Protein AF-A0A5J9VD59-F1 (afdb_monomer_lite)

Organism: NCBI:txid38414

Sequence (115 aa):
MMAGKMRAAALCCLLIVLLSGQQQEATALFDFCKCYRDCYSDCREQQHHPRWLCQLRCLDDCSTTASASAGDCHGICRPLSFCGTAANGAADVDACMEDCTNNLGAYAPTTANLN

Radius of gyration: 20.01 Å; chains: 1; bounding box: 65×25×49 Å

pLDDT: mean 75.92, std 15.26, range [32.91, 93.69]

Structure (mmCIF, N/CA/C/O backbone):
data_AF-A0A5J9VD59-F1
#
_entry.id   AF-A0A5J9VD59-F1
#
loop_
_atom_site.group_PDB
_atom_site.id
_atom_site.type_symbol
_atom_site.label_atom_id
_atom_site.label_alt_id
_atom_site.label_comp_id
_atom_site.label_asym_id
_atom_site.label_entity_id
_atom_site.label_seq_id
_atom_site.pdbx_PDB_ins_code
_atom_site.Cartn_x
_atom_site.Cartn_y
_atom_site.Cartn_z
_atom_site.occupancy
_atom_site.B_iso_or_equiv
_atom_site.auth_seq_id
_atom_site.auth_comp_id
_atom_site.auth_asym_id
_atom_site.auth_atom_id
_atom_site.pdbx_PDB_model_num
ATOM 1 N N . MET A 1 1 ? -40.505 -6.245 37.074 1.00 47.56 1 MET A N 1
ATOM 2 C CA . MET A 1 1 ? -39.958 -5.151 36.228 1.00 47.56 1 MET A CA 1
ATOM 3 C C . MET A 1 1 ? -38.417 -5.058 36.238 1.00 47.56 1 MET A C 1
ATOM 5 O O . MET A 1 1 ? -37.880 -4.030 35.843 1.00 47.56 1 MET A O 1
ATOM 9 N N . MET A 1 2 ? -37.677 -6.103 36.648 1.00 44.16 2 MET A N 1
ATOM 10 C CA . MET A 1 2 ? -36.199 -6.061 36.715 1.00 44.16 2 MET A CA 1
ATOM 11 C C . MET A 1 2 ? -35.518 -6.691 35.485 1.00 44.16 2 MET A C 1
ATOM 13 O O . MET A 1 2 ? -34.481 -6.204 35.046 1.00 44.16 2 MET A O 1
ATOM 17 N N . ALA A 1 3 ? -36.150 -7.692 34.858 1.00 49.41 3 ALA A N 1
ATOM 18 C CA . ALA A 1 3 ? -35.612 -8.382 33.680 1.00 49.41 3 ALA A CA 1
ATOM 19 C C . ALA A 1 3 ? -35.436 -7.467 32.449 1.00 49.41 3 ALA A C 1
ATOM 21 O O . ALA A 1 3 ? -34.455 -7.597 31.724 1.00 49.41 3 ALA A O 1
ATOM 22 N N . GLY A 1 4 ? -36.343 -6.505 32.231 1.00 49.75 4 GLY A N 1
ATOM 23 C CA . GLY A 1 4 ? -36.234 -5.541 31.124 1.00 49.75 4 GLY A CA 1
ATOM 24 C C . GLY A 1 4 ? -35.079 -4.546 31.291 1.00 49.75 4 GLY A C 1
ATOM 25 O O . GLY A 1 4 ? -34.449 -4.170 30.309 1.00 49.75 4 GLY A O 1
ATOM 26 N N . LYS A 1 5 ? -34.747 -4.180 32.539 1.00 52.69 5 LYS A N 1
ATOM 27 C CA . LYS A 1 5 ? -33.649 -3.251 32.853 1.00 52.69 5 LYS A CA 1
ATOM 28 C C . LYS A 1 5 ? -32.276 -3.925 32.736 1.00 52.69 5 LYS A C 1
ATOM 30 O O . LYS A 1 5 ? -31.353 -3.322 32.204 1.00 52.69 5 LYS A O 1
ATOM 35 N N . MET A 1 6 ? -32.165 -5.192 33.152 1.00 57.62 6 MET A N 1
ATOM 36 C CA . MET A 1 6 ? -30.939 -5.988 32.970 1.00 57.62 6 MET A CA 1
ATOM 37 C C . MET A 1 6 ? -30.659 -6.303 31.496 1.00 57.62 6 MET A C 1
ATOM 39 O O . MET A 1 6 ? -29.512 -6.238 31.068 1.00 57.62 6 MET A O 1
ATOM 43 N N . ARG A 1 7 ? -31.698 -6.595 30.699 1.00 62.53 7 ARG A N 1
ATOM 44 C CA . ARG A 1 7 ? -31.549 -6.835 29.254 1.00 62.53 7 ARG A CA 1
ATOM 45 C C . ARG A 1 7 ? -31.102 -5.584 28.499 1.00 62.53 7 ARG A C 1
ATOM 47 O O . ARG A 1 7 ? -30.222 -5.682 27.653 1.00 62.53 7 ARG A O 1
ATOM 54 N N . ALA A 1 8 ? -31.660 -4.421 28.836 1.00 72.50 8 ALA A N 1
ATOM 55 C CA . ALA A 1 8 ? -31.233 -3.150 28.256 1.00 72.50 8 ALA A CA 1
ATOM 56 C C . ALA A 1 8 ? -29.769 -2.824 28.603 1.00 72.50 8 ALA A C 1
ATOM 58 O O . ALA A 1 8 ? -29.004 -2.456 27.719 1.00 72.50 8 ALA A O 1
ATOM 59 N N . ALA A 1 9 ? -29.356 -3.032 29.859 1.00 76.12 9 ALA A N 1
ATOM 60 C CA . ALA A 1 9 ? -27.971 -2.815 30.278 1.00 76.12 9 ALA A CA 1
ATOM 61 C C . ALA A 1 9 ? -26.983 -3.750 29.554 1.00 76.12 9 ALA A C 1
ATOM 63 O O . ALA A 1 9 ? -25.958 -3.288 29.062 1.00 76.12 9 ALA A O 1
ATOM 64 N N . ALA A 1 10 ? -27.314 -5.039 29.419 1.00 81.69 10 ALA A N 1
ATOM 65 C CA . ALA A 1 10 ? -26.477 -6.004 28.703 1.00 81.69 10 ALA A CA 1
ATOM 66 C C . ALA A 1 10 ? -26.321 -5.660 27.209 1.00 81.69 10 ALA A C 1
ATOM 68 O O . ALA A 1 10 ? -25.221 -5.752 26.667 1.00 81.69 10 ALA A O 1
ATOM 69 N N . LEU A 1 11 ? -27.401 -5.213 26.557 1.00 82.38 11 LEU A N 1
ATOM 70 C CA . LEU A 1 11 ? -27.362 -4.750 25.167 1.00 82.38 11 LEU A CA 1
ATOM 71 C C . LEU A 1 11 ? -26.500 -3.491 25.011 1.00 82.38 11 LEU A C 1
ATOM 73 O O . LEU A 1 11 ? -25.681 -3.429 24.099 1.00 82.38 11 LEU A O 1
ATOM 77 N N . CYS A 1 12 ? -26.623 -2.520 25.920 1.00 83.62 12 CYS A N 1
ATOM 78 C CA . CYS A 1 12 ? -25.777 -1.326 25.908 1.00 83.62 12 CYS A CA 1
ATOM 79 C C . CYS A 1 12 ? -24.290 -1.666 26.079 1.00 83.62 12 CYS A C 1
ATOM 81 O O . CYS A 1 12 ? -23.460 -1.121 25.358 1.00 83.62 12 CYS A O 1
ATOM 83 N N . CYS A 1 13 ? -23.937 -2.585 26.981 1.00 82.25 13 CYS A N 1
ATOM 84 C CA . CYS A 1 13 ? -22.547 -3.008 27.164 1.00 82.25 13 CYS A CA 1
ATOM 85 C C . CYS A 1 13 ? -21.978 -3.700 25.915 1.00 82.25 13 CYS A C 1
ATOM 87 O O . CYS A 1 13 ? -20.856 -3.395 25.520 1.00 82.25 13 CYS A O 1
ATOM 89 N N . LEU A 1 14 ? -22.749 -4.578 25.264 1.00 80.62 14 LEU A N 1
ATOM 90 C CA . LEU A 1 14 ? -22.332 -5.220 24.010 1.00 80.62 14 LEU A CA 1
ATOM 91 C C . LEU A 1 14 ? -22.120 -4.199 22.886 1.00 80.62 14 LEU A C 1
ATOM 93 O O . LEU A 1 14 ? -21.133 -4.291 22.161 1.00 80.62 14 LEU A O 1
ATOM 97 N N . LEU A 1 15 ? -23.005 -3.205 22.768 1.00 80.62 15 LEU A N 1
ATOM 98 C CA . LEU A 1 15 ? -22.854 -2.124 21.793 1.00 80.62 15 LEU A CA 1
ATOM 99 C C . LEU A 1 15 ? -21.585 -1.307 22.045 1.00 80.62 15 LEU A C 1
ATOM 101 O O . LEU A 1 15 ? -20.862 -1.024 21.099 1.00 80.62 15 LEU A O 1
ATOM 105 N N . ILE A 1 16 ? -21.281 -0.974 23.302 1.00 80.25 16 ILE A N 1
ATOM 106 C CA . ILE A 1 16 ? -20.057 -0.238 23.650 1.00 80.25 16 ILE A CA 1
ATOM 107 C C . ILE A 1 16 ? -18.817 -1.048 23.265 1.00 80.25 16 ILE A C 1
ATOM 109 O O . ILE A 1 16 ? -17.943 -0.508 22.602 1.00 80.25 16 ILE A O 1
ATOM 113 N N . VAL A 1 17 ? -18.761 -2.342 23.599 1.00 76.56 17 VAL A N 1
ATOM 114 C CA . VAL A 1 17 ? -17.621 -3.209 23.239 1.00 76.56 17 VAL A CA 1
ATOM 115 C C . VAL A 1 17 ? -17.448 -3.309 21.719 1.00 76.56 17 VAL A C 1
ATOM 117 O O . VAL A 1 17 ? -16.327 -3.200 21.224 1.00 76.56 17 VAL A O 1
ATOM 120 N N . LEU A 1 18 ? -18.545 -3.455 20.969 1.00 75.50 18 LEU A N 1
ATOM 121 C CA . LEU A 1 18 ? -18.516 -3.478 19.502 1.00 75.50 18 LEU A CA 1
ATOM 122 C C . LEU A 1 18 ? -18.039 -2.143 18.914 1.00 75.50 18 LEU A C 1
ATOM 124 O O . LEU A 1 18 ? -17.236 -2.140 17.983 1.00 75.50 18 LEU A O 1
ATOM 128 N N . LEU A 1 19 ? -18.503 -1.013 19.458 1.00 73.12 19 LEU A N 1
ATOM 129 C CA . LEU A 1 19 ? -18.062 0.314 19.025 1.00 73.12 19 LEU A CA 1
ATOM 130 C C . LEU A 1 19 ? -16.582 0.548 19.347 1.00 73.12 19 LEU A C 1
ATOM 132 O O . LEU A 1 19 ? -15.861 1.062 18.498 1.00 73.12 19 LEU A O 1
ATOM 136 N N . SER A 1 20 ? -16.118 0.159 20.537 1.00 70.25 20 SER A N 1
ATOM 137 C CA . SER A 1 20 ? -14.714 0.293 20.937 1.00 70.25 20 SER A CA 1
ATOM 138 C C . SER A 1 20 ? -13.788 -0.514 20.029 1.00 70.25 20 SER A C 1
ATOM 140 O O . SER A 1 20 ? -12.795 0.031 19.552 1.00 70.25 20 SER A O 1
ATOM 142 N N . GLY A 1 21 ? -14.149 -1.764 19.717 1.00 69.25 21 GLY A N 1
ATOM 143 C CA . GLY A 1 21 ? -13.384 -2.597 18.788 1.00 69.25 21 GLY A CA 1
ATOM 144 C C . GLY A 1 21 ? -13.293 -1.974 17.394 1.00 69.25 21 GLY A C 1
ATOM 145 O O . GLY A 1 21 ? -12.199 -1.816 16.862 1.00 69.25 21 GLY A O 1
ATOM 146 N N . GLN A 1 22 ? -14.417 -1.511 16.835 1.00 67.62 22 GLN A N 1
ATOM 147 C CA . GLN A 1 22 ? -14.408 -0.864 15.517 1.00 67.62 22 GLN A CA 1
ATOM 148 C C . GLN A 1 22 ? -13.591 0.433 15.479 1.00 67.62 22 GLN A C 1
ATOM 150 O O . GLN A 1 22 ? -12.950 0.723 14.471 1.00 67.62 22 GLN A O 1
ATOM 155 N N . GLN A 1 23 ? -13.578 1.213 16.563 1.00 67.38 23 GLN A N 1
ATOM 156 C CA . GLN A 1 23 ? -12.772 2.434 16.623 1.00 67.38 23 GLN A CA 1
ATOM 157 C C . GLN A 1 23 ? -11.268 2.151 16.669 1.00 67.38 23 GLN A C 1
ATOM 159 O O . GLN A 1 23 ? -10.497 2.880 16.041 1.00 67.38 23 GLN A O 1
ATOM 164 N N . GLN A 1 24 ? -10.841 1.096 17.365 1.00 71.12 24 GLN A N 1
ATOM 165 C CA . GLN A 1 24 ? -9.431 0.700 17.410 1.00 71.12 24 GLN A CA 1
ATOM 166 C C . GLN A 1 24 ? -8.947 0.207 16.041 1.00 71.12 24 GLN A C 1
ATOM 168 O O . GLN A 1 24 ? -7.894 0.638 15.575 1.00 71.12 24 GLN A O 1
ATOM 173 N N . GLU A 1 25 ? -9.753 -0.613 15.365 1.00 73.38 25 GLU A N 1
ATOM 174 C CA . GLU A 1 25 ? -9.460 -1.130 14.021 1.00 73.38 25 GLU A CA 1
ATOM 175 C C . GLU A 1 25 ? -9.363 0.009 12.993 1.00 73.38 25 GLU A C 1
ATOM 177 O O . GLU A 1 25 ? -8.418 0.076 12.206 1.00 73.38 25 GLU A O 1
ATOM 182 N N . ALA A 1 26 ? -10.307 0.956 13.036 1.00 75.75 26 ALA A N 1
ATOM 183 C CA . ALA A 1 26 ? -10.316 2.114 12.145 1.00 75.75 26 ALA A CA 1
ATOM 184 C C . ALA A 1 26 ? -9.112 3.042 12.370 1.00 75.75 26 ALA A C 1
ATOM 186 O O . ALA A 1 26 ? -8.564 3.578 11.408 1.00 75.75 26 ALA A O 1
ATOM 187 N N . THR A 1 27 ? -8.685 3.213 13.624 1.00 82.38 27 THR A N 1
ATOM 188 C CA . THR A 1 27 ? -7.512 4.034 13.965 1.00 82.38 27 THR A CA 1
ATOM 189 C C . THR A 1 27 ? -6.229 3.384 13.451 1.00 82.38 27 THR A C 1
ATOM 191 O O . THR A 1 27 ? -5.453 4.034 12.755 1.00 82.38 27 THR A O 1
ATOM 194 N N . ALA A 1 28 ? -6.046 2.082 13.692 1.00 81.31 28 ALA A N 1
ATOM 195 C CA . ALA A 1 28 ? -4.885 1.347 13.192 1.00 81.31 28 ALA A CA 1
ATOM 196 C C . ALA A 1 28 ? -4.807 1.365 11.655 1.00 81.31 28 ALA A C 1
ATOM 198 O O . ALA A 1 28 ? -3.732 1.553 11.086 1.00 81.31 28 ALA A O 1
ATOM 199 N N . LEU A 1 29 ? -5.950 1.224 10.975 1.00 84.38 29 LEU A N 1
ATOM 200 C CA . LEU A 1 29 ? -6.022 1.310 9.518 1.00 84.38 29 LEU A CA 1
ATOM 201 C C . LEU A 1 29 ? -5.662 2.709 9.004 1.00 84.38 29 LEU A C 1
ATOM 203 O O . LEU A 1 29 ? -4.956 2.838 8.004 1.00 84.38 29 LEU A O 1
ATOM 207 N N . PHE A 1 30 ? -6.149 3.754 9.676 1.00 87.69 30 PHE A N 1
ATOM 208 C CA . PHE A 1 30 ? -5.845 5.137 9.326 1.00 87.69 30 PHE A CA 1
ATOM 209 C C . PHE A 1 30 ? -4.345 5.429 9.439 1.00 87.69 30 PHE A C 1
ATOM 211 O O . PHE A 1 30 ? -3.756 5.946 8.487 1.00 87.69 30 PHE A O 1
ATOM 218 N N . ASP A 1 31 ? -3.722 5.053 10.558 1.00 89.31 31 ASP A N 1
ATOM 219 C CA . ASP A 1 31 ? -2.290 5.259 10.793 1.00 89.31 31 ASP A CA 1
ATOM 220 C C . ASP A 1 31 ? -1.439 4.478 9.786 1.00 89.31 31 ASP A C 1
ATOM 222 O O . ASP A 1 31 ? -0.521 5.041 9.179 1.00 89.31 31 ASP A O 1
ATOM 226 N N . PHE A 1 32 ? -1.803 3.218 9.524 1.00 89.75 32 PHE A N 1
ATOM 227 C CA . PHE A 1 32 ? -1.175 2.417 8.476 1.00 89.75 32 PHE A CA 1
ATOM 228 C C . PHE A 1 32 ? -1.269 3.111 7.114 1.00 89.75 32 PHE A C 1
ATOM 230 O O . PHE A 1 32 ? -0.262 3.272 6.431 1.00 89.75 32 PHE A O 1
ATOM 237 N N . CYS A 1 33 ? -2.458 3.567 6.711 1.00 91.50 33 CYS A N 1
ATOM 238 C CA . CYS A 1 33 ? -2.639 4.181 5.400 1.00 91.50 33 CYS A CA 1
ATOM 239 C C . CYS A 1 33 ? -1.941 5.523 5.245 1.00 91.50 33 CYS A C 1
ATOM 241 O O . CYS A 1 33 ? -1.508 5.856 4.139 1.00 91.50 33 CYS A O 1
ATOM 243 N N . LYS A 1 34 ? -1.824 6.287 6.332 1.00 92.50 34 LYS A N 1
ATOM 244 C CA . LYS A 1 34 ? -1.022 7.505 6.359 1.00 92.50 34 LYS A CA 1
ATOM 245 C C . LYS A 1 34 ? 0.448 7.169 6.089 1.00 92.50 34 LYS A C 1
ATOM 247 O O . LYS A 1 34 ? 1.002 7.688 5.127 1.00 92.50 34 LYS A O 1
ATOM 252 N N . CYS A 1 35 ? 1.031 6.246 6.858 1.00 93.56 35 CYS A N 1
ATOM 253 C CA . CYS A 1 35 ? 2.414 5.801 6.656 1.00 93.56 35 CYS A CA 1
ATOM 254 C C . CYS A 1 35 ? 2.635 5.248 5.242 1.00 93.56 35 CYS A C 1
ATOM 256 O O . CYS A 1 35 ? 3.556 5.662 4.540 1.00 93.56 35 CYS A O 1
ATOM 258 N N . TYR A 1 36 ? 1.750 4.351 4.800 1.00 92.31 36 TYR A N 1
ATOM 259 C CA . TYR A 1 36 ? 1.878 3.663 3.522 1.00 92.31 36 TYR A CA 1
ATOM 260 C C . TYR A 1 36 ? 1.879 4.643 2.348 1.00 92.31 36 TYR A C 1
ATOM 262 O O . TYR A 1 36 ? 2.667 4.499 1.419 1.00 92.31 36 TYR A O 1
ATOM 270 N N . ARG A 1 37 ? 1.009 5.657 2.382 1.00 92.31 37 ARG A N 1
ATOM 271 C CA . ARG A 1 37 ? 0.928 6.674 1.329 1.00 92.31 37 ARG A CA 1
ATOM 272 C C . ARG A 1 37 ? 2.190 7.520 1.252 1.00 92.31 37 ARG A C 1
ATOM 274 O O . ARG A 1 37 ? 2.699 7.718 0.150 1.00 92.31 37 ARG A O 1
ATOM 281 N N . ASP A 1 38 ? 2.678 7.976 2.401 1.00 93.44 38 ASP A N 1
ATOM 282 C CA . ASP A 1 38 ? 3.881 8.801 2.485 1.00 93.44 38 ASP A CA 1
ATOM 283 C C . ASP A 1 38 ? 5.106 8.004 1.994 1.00 93.44 38 ASP A C 1
ATOM 285 O O . ASP A 1 38 ? 5.844 8.475 1.128 1.00 93.44 38 ASP A O 1
ATOM 289 N N . CYS A 1 39 ? 5.256 6.749 2.436 1.00 93.69 39 CYS A N 1
ATOM 290 C CA . CYS A 1 39 ? 6.308 5.850 1.956 1.00 93.69 39 CYS A CA 1
ATOM 291 C C . CYS A 1 39 ? 6.192 5.555 0.452 1.00 93.69 39 CYS A C 1
ATOM 293 O O . CYS A 1 39 ? 7.187 5.588 -0.273 1.00 93.69 39 CYS A O 1
ATOM 295 N N . TYR A 1 40 ? 4.984 5.264 -0.044 1.00 91.19 40 TYR A N 1
ATOM 296 C CA . TYR A 1 40 ? 4.782 4.879 -1.441 1.00 91.19 40 TYR A CA 1
ATOM 297 C C . TYR A 1 40 ? 5.080 6.032 -2.404 1.00 91.19 40 TYR A C 1
ATOM 299 O O . TYR A 1 40 ? 5.715 5.806 -3.435 1.00 91.19 40 TYR A O 1
ATOM 307 N N . SER A 1 41 ? 4.655 7.256 -2.066 1.00 91.25 41 SER A N 1
ATOM 308 C CA . SER A 1 41 ? 5.001 8.465 -2.826 1.00 91.25 41 SER A CA 1
ATOM 309 C C . SER A 1 41 ? 6.515 8.671 -2.845 1.00 91.25 41 SER A C 1
ATOM 311 O O . SER A 1 41 ? 7.090 8.768 -3.926 1.00 91.25 41 SER A O 1
ATOM 313 N N . ASP A 1 42 ? 7.187 8.602 -1.692 1.00 93.12 42 ASP A N 1
ATOM 314 C CA . ASP A 1 42 ? 8.645 8.736 -1.617 1.00 93.12 42 ASP A CA 1
ATOM 315 C C . ASP A 1 42 ? 9.380 7.689 -2.473 1.00 93.12 42 ASP A C 1
ATOM 317 O O . ASP A 1 42 ? 10.229 8.013 -3.307 1.00 93.12 42 ASP A O 1
ATOM 321 N N . CYS A 1 43 ? 8.993 6.422 -2.343 1.00 92.56 43 CYS A N 1
ATOM 322 C CA . CYS A 1 43 ? 9.617 5.325 -3.069 1.00 92.56 43 CYS A CA 1
ATOM 323 C C . CYS A 1 43 ? 9.409 5.419 -4.594 1.00 92.56 43 CYS A C 1
ATOM 325 O O . CYS A 1 43 ? 10.337 5.176 -5.372 1.00 92.56 43 CYS A O 1
ATOM 327 N N . ARG A 1 44 ? 8.201 5.782 -5.044 1.00 88.25 44 ARG A N 1
ATOM 328 C CA . ARG A 1 44 ? 7.873 5.874 -6.476 1.00 88.25 44 ARG A CA 1
ATOM 329 C C . ARG A 1 44 ? 8.427 7.131 -7.123 1.00 88.25 44 ARG A C 1
ATOM 331 O O . ARG A 1 44 ? 8.899 7.061 -8.254 1.00 88.25 44 ARG A O 1
ATOM 338 N N . GLU A 1 45 ? 8.311 8.262 -6.443 1.00 87.50 45 GLU A N 1
ATOM 339 C CA . GLU A 1 45 ? 8.519 9.583 -7.036 1.00 87.50 45 GLU A CA 1
ATOM 340 C C . GLU A 1 45 ? 9.916 10.122 -6.737 1.00 87.50 45 GLU A C 1
ATOM 342 O O . GLU A 1 45 ? 10.543 10.695 -7.625 1.00 87.50 45 GLU A O 1
ATOM 347 N N . GLN A 1 46 ? 10.445 9.901 -5.530 1.00 85.69 46 GLN A N 1
ATOM 348 C CA . GLN A 1 46 ? 11.794 10.356 -5.181 1.00 85.69 46 GLN A CA 1
ATOM 349 C C . GLN A 1 46 ? 12.841 9.302 -5.549 1.00 85.69 46 GLN A C 1
ATOM 351 O O . GLN A 1 46 ? 13.825 9.606 -6.227 1.00 85.69 46 GLN A O 1
ATOM 356 N N . GLN A 1 47 ? 12.609 8.041 -5.178 1.00 85.88 47 GLN A N 1
ATOM 357 C CA . GLN A 1 47 ? 13.586 6.960 -5.377 1.00 85.88 47 GLN A CA 1
ATOM 358 C C . GLN A 1 47 ? 13.471 6.261 -6.746 1.00 85.88 47 GLN A C 1
ATOM 360 O O . GLN A 1 47 ? 14.347 5.474 -7.103 1.00 85.88 47 GLN A O 1
ATOM 365 N N . HIS A 1 48 ? 12.431 6.563 -7.537 1.00 87.50 48 HIS A N 1
ATOM 366 C CA . HIS A 1 48 ? 12.192 6.000 -8.877 1.00 87.50 48 HIS A CA 1
ATOM 367 C C . HIS A 1 48 ? 12.184 4.461 -8.919 1.00 87.50 48 HIS A C 1
ATOM 369 O O . HIS A 1 48 ? 12.552 3.839 -9.920 1.00 87.50 48 HIS A O 1
ATOM 375 N N . HIS A 1 49 ? 11.757 3.827 -7.829 1.00 86.38 49 HIS A N 1
ATOM 376 C CA . HIS A 1 49 ? 11.657 2.377 -7.750 1.00 86.38 49 HIS A CA 1
ATOM 377 C C . HIS A 1 49 ? 10.402 1.848 -8.467 1.00 86.38 49 HIS A C 1
ATOM 379 O O . HIS A 1 49 ? 9.393 2.554 -8.600 1.00 86.38 49 HIS A O 1
ATOM 385 N N . PRO A 1 50 ? 10.436 0.588 -8.940 1.00 82.44 50 PRO A N 1
ATOM 386 C CA . PRO A 1 50 ? 9.275 -0.036 -9.558 1.00 82.44 50 PRO A CA 1
ATOM 387 C C . PRO A 1 50 ? 8.141 -0.239 -8.542 1.00 82.44 50 PRO A C 1
ATOM 389 O O . PRO A 1 50 ? 8.365 -0.341 -7.333 1.00 82.44 50 PRO A O 1
ATOM 392 N N . ARG A 1 51 ? 6.904 -0.315 -9.055 1.00 82.88 51 ARG A N 1
ATOM 393 C CA . ARG A 1 51 ? 5.671 -0.414 -8.254 1.00 82.88 51 ARG A CA 1
ATOM 394 C C . ARG A 1 51 ? 5.726 -1.548 -7.244 1.00 82.88 51 ARG A C 1
ATOM 396 O O . ARG A 1 51 ? 5.527 -1.285 -6.060 1.00 82.88 51 ARG A O 1
ATOM 403 N N . TRP A 1 52 ? 6.026 -2.761 -7.705 1.00 76.94 52 TRP A N 1
ATOM 404 C CA . TRP A 1 52 ? 6.092 -3.948 -6.857 1.00 76.94 52 TRP A CA 1
ATOM 405 C C . TRP A 1 52 ? 7.064 -3.797 -5.675 1.00 76.94 52 TRP A C 1
ATOM 407 O O . TRP A 1 52 ? 6.744 -4.223 -4.567 1.00 76.94 52 TRP A O 1
ATOM 417 N N . LEU A 1 53 ? 8.220 -3.151 -5.876 1.00 81.69 53 LEU A N 1
ATOM 418 C CA . LEU A 1 53 ? 9.235 -2.994 -4.831 1.00 81.69 53 LEU A CA 1
ATOM 419 C C . LEU A 1 53 ? 8.770 -2.020 -3.748 1.00 81.69 53 LEU A C 1
ATOM 421 O O . LEU A 1 53 ? 8.884 -2.313 -2.559 1.00 81.69 53 LEU A O 1
ATOM 425 N N . CYS A 1 54 ? 8.205 -0.883 -4.158 1.00 87.50 54 CYS A N 1
ATOM 426 C CA . CYS A 1 54 ? 7.639 0.088 -3.225 1.00 87.50 54 CYS A CA 1
ATOM 427 C C . CYS A 1 54 ? 6.485 -0.496 -2.423 1.00 87.50 54 CYS A C 1
ATOM 429 O O . CYS A 1 54 ? 6.355 -0.227 -1.235 1.00 87.50 54 CYS A O 1
ATOM 431 N N . GLN A 1 55 ? 5.672 -1.325 -3.071 1.00 85.19 55 GLN A N 1
ATOM 432 C CA . GLN A 1 55 ? 4.547 -1.990 -2.445 1.00 85.19 55 GLN A CA 1
ATOM 433 C C . GLN A 1 55 ? 4.983 -2.878 -1.270 1.00 85.19 55 GLN A C 1
ATOM 435 O O . GLN A 1 55 ? 4.415 -2.811 -0.184 1.00 85.19 55 GLN A O 1
ATOM 440 N N . LEU A 1 56 ? 6.031 -3.671 -1.492 1.00 80.44 56 LEU A N 1
ATOM 441 C CA . LEU A 1 56 ? 6.614 -4.578 -0.509 1.00 80.44 56 LEU A CA 1
ATOM 442 C C . LEU A 1 56 ? 7.302 -3.827 0.629 1.00 80.44 56 LEU A C 1
ATOM 444 O O . LEU A 1 56 ? 6.990 -4.056 1.793 1.00 80.44 56 LEU A O 1
ATOM 448 N N . ARG A 1 57 ? 8.199 -2.898 0.284 1.00 84.75 57 ARG A N 1
ATOM 449 C CA . ARG A 1 57 ? 8.968 -2.128 1.265 1.00 84.75 57 ARG A CA 1
ATOM 450 C C . ARG A 1 57 ? 8.060 -1.304 2.170 1.00 84.75 57 ARG A C 1
ATOM 452 O O . ARG A 1 57 ? 8.200 -1.360 3.380 1.00 84.75 57 ARG A O 1
ATOM 459 N N . CYS A 1 58 ? 7.088 -0.598 1.598 1.00 89.12 58 CYS A N 1
ATOM 460 C CA . CYS A 1 58 ? 6.180 0.228 2.386 1.00 89.12 58 CYS A CA 1
ATOM 461 C C . CYS A 1 58 ? 5.168 -0.587 3.188 1.00 89.12 58 CYS A C 1
ATOM 463 O O . CYS A 1 58 ? 4.675 -0.106 4.203 1.00 89.12 58 CYS A O 1
ATOM 465 N N . LEU A 1 59 ? 4.838 -1.806 2.755 1.00 86.44 59 LEU A N 1
ATOM 466 C CA . LEU A 1 59 ? 4.038 -2.708 3.573 1.00 86.44 59 LEU A CA 1
ATOM 467 C C . LEU A 1 59 ? 4.831 -3.191 4.793 1.00 86.44 59 LEU A C 1
ATOM 469 O O . LEU A 1 59 ? 4.274 -3.186 5.884 1.00 86.44 59 LEU A O 1
ATOM 473 N N . ASP A 1 60 ? 6.105 -3.550 4.620 1.00 85.06 60 ASP A N 1
ATOM 474 C CA . ASP A 1 60 ? 6.992 -3.968 5.714 1.00 85.06 60 ASP A CA 1
ATOM 475 C C . ASP A 1 60 ? 7.290 -2.810 6.686 1.00 85.06 60 ASP A C 1
ATOM 477 O O . ASP A 1 60 ? 7.053 -2.939 7.883 1.00 85.06 60 ASP A O 1
ATOM 481 N N . ASP A 1 61 ? 7.676 -1.639 6.166 1.00 86.81 61 ASP A N 1
ATOM 482 C CA . ASP A 1 61 ? 8.042 -0.460 6.967 1.00 86.81 61 ASP A CA 1
ATOM 483 C C . ASP A 1 61 ? 6.856 0.109 7.777 1.00 86.81 61 ASP A C 1
ATOM 485 O O . ASP A 1 61 ? 7.041 0.643 8.873 1.00 86.81 61 ASP A O 1
ATOM 489 N N . CYS A 1 62 ? 5.628 0.024 7.246 1.00 88.56 62 CYS A N 1
ATOM 490 C CA . CYS A 1 62 ? 4.442 0.633 7.863 1.00 88.56 62 CYS A CA 1
ATOM 491 C C . CYS A 1 62 ? 3.550 -0.340 8.633 1.00 88.56 62 CYS A C 1
ATOM 493 O O . CYS A 1 62 ? 2.645 0.100 9.348 1.00 88.56 62 CYS A O 1
ATOM 495 N N . SER A 1 63 ? 3.741 -1.649 8.476 1.00 81.44 63 SER A N 1
ATOM 496 C CA . SER A 1 63 ? 2.916 -2.634 9.162 1.00 81.44 63 SER A CA 1
ATOM 497 C C . SER A 1 63 ? 3.530 -3.050 10.491 1.00 81.44 63 SER A C 1
ATOM 499 O O . SER A 1 63 ? 4.652 -3.530 10.564 1.00 81.44 63 SER A O 1
ATOM 501 N N . THR A 1 64 ? 2.756 -2.942 11.569 1.00 67.00 64 THR A N 1
ATOM 502 C CA . THR A 1 64 ? 3.169 -3.410 12.904 1.00 67.00 64 THR A CA 1
ATOM 503 C C . THR A 1 64 ? 2.938 -4.908 13.119 1.00 67.00 64 THR A C 1
ATOM 505 O O . THR A 1 64 ? 3.363 -5.458 14.133 1.00 67.00 64 THR A O 1
ATOM 508 N N . THR A 1 65 ? 2.222 -5.569 12.204 1.00 55.03 65 THR A N 1
ATOM 509 C CA . THR A 1 65 ? 1.720 -6.948 12.379 1.00 55.03 65 THR A CA 1
ATOM 510 C C . THR A 1 65 ? 1.742 -7.802 11.112 1.00 55.03 65 THR A C 1
ATOM 512 O O . THR A 1 65 ? 1.634 -9.022 11.207 1.00 55.03 65 THR A O 1
ATOM 515 N N . ALA A 1 66 ? 1.888 -7.199 9.933 1.00 53.84 66 ALA A N 1
ATOM 516 C CA . ALA A 1 66 ? 1.893 -7.898 8.654 1.00 53.84 66 ALA A CA 1
ATOM 517 C C . ALA A 1 66 ? 3.282 -7.822 8.025 1.00 53.84 66 ALA A C 1
ATOM 519 O O . ALA A 1 66 ? 3.558 -6.935 7.225 1.00 53.84 66 ALA A O 1
ATOM 520 N N . SER A 1 67 ? 4.128 -8.798 8.342 1.00 54.12 67 SER A N 1
ATOM 521 C CA . SER A 1 67 ? 5.152 -9.208 7.388 1.00 54.12 67 SER A CA 1
ATOM 522 C C . SER A 1 67 ? 4.408 -9.870 6.234 1.00 54.12 67 SER A C 1
ATOM 524 O O . SER A 1 67 ? 3.799 -10.928 6.416 1.00 54.12 67 SER A O 1
ATOM 526 N N . ALA A 1 68 ? 4.388 -9.238 5.061 1.00 56.75 68 ALA A N 1
ATOM 527 C CA . ALA A 1 68 ? 3.926 -9.930 3.870 1.00 56.75 68 ALA A CA 1
ATOM 528 C C . ALA A 1 68 ? 4.800 -11.168 3.690 1.00 56.75 68 ALA A C 1
ATOM 530 O O . ALA A 1 68 ? 6.012 -11.063 3.506 1.00 56.75 68 ALA A O 1
ATOM 531 N N . SER A 1 69 ? 4.202 -12.355 3.777 1.00 58.62 69 SER A N 1
ATOM 532 C CA . SER A 1 69 ? 4.914 -13.567 3.399 1.00 58.62 69 SER A CA 1
ATOM 533 C C . SER A 1 69 ? 5.379 -13.393 1.958 1.00 58.62 69 SER A C 1
ATOM 535 O O . SER 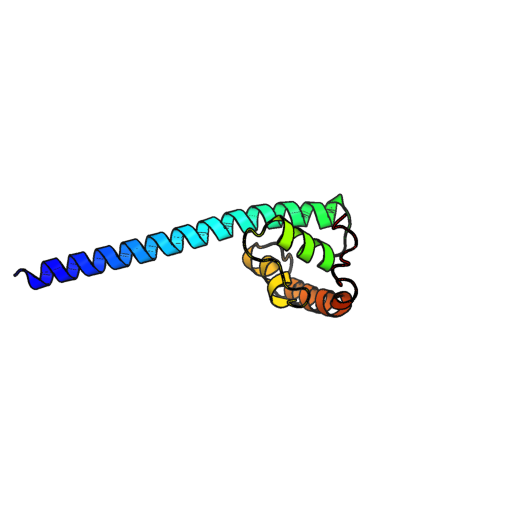A 1 69 ? 4.546 -13.106 1.095 1.00 58.62 69 SER A O 1
ATOM 537 N N . ALA A 1 70 ? 6.680 -13.569 1.711 1.00 57.88 70 ALA A N 1
ATOM 538 C CA . ALA A 1 70 ? 7.257 -13.664 0.374 1.00 57.88 70 ALA A CA 1
ATOM 539 C C . ALA A 1 70 ? 6.421 -14.654 -0.451 1.00 57.88 70 ALA A C 1
ATOM 541 O O . ALA A 1 70 ? 6.517 -15.860 -0.229 1.00 57.88 70 ALA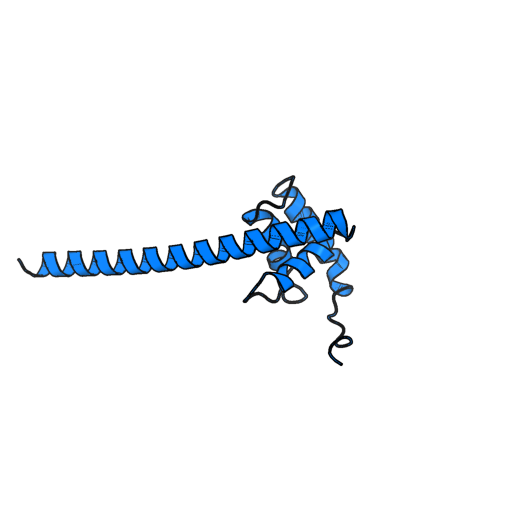 A O 1
ATOM 542 N N . GLY A 1 71 ? 5.503 -14.171 -1.292 1.00 64.62 71 GLY A N 1
ATOM 543 C CA . GLY A 1 71 ? 4.441 -15.054 -1.781 1.00 64.62 71 GLY A CA 1
ATOM 544 C C . GLY A 1 71 ? 3.076 -14.417 -1.991 1.00 64.62 71 GLY A C 1
ATOM 545 O O . GLY A 1 71 ? 2.427 -14.653 -3.007 1.00 64.62 71 GLY A O 1
ATOM 546 N N . ASP A 1 72 ? 2.617 -13.650 -1.003 1.00 81.31 72 ASP A N 1
ATOM 547 C CA . ASP A 1 72 ? 1.227 -13.199 -0.930 1.00 81.31 72 ASP A CA 1
ATOM 548 C C . ASP A 1 72 ? 1.037 -11.858 -1.643 1.00 81.31 72 ASP A C 1
ATOM 550 O O . ASP A 1 72 ? 0.940 -10.797 -1.022 1.00 81.31 72 ASP A O 1
ATOM 554 N N . CYS A 1 73 ? 0.964 -11.911 -2.975 1.00 82.50 73 CYS A N 1
ATOM 555 C CA . CYS A 1 73 ? 0.700 -10.725 -3.786 1.00 82.50 73 CYS A CA 1
ATOM 556 C C . CYS A 1 73 ? -0.611 -10.038 -3.417 1.00 82.50 73 CYS A C 1
ATOM 558 O O . CYS A 1 73 ? -0.688 -8.813 -3.475 1.00 82.50 73 CYS A O 1
ATOM 560 N N . HIS A 1 74 ? -1.626 -10.792 -2.989 1.00 84.12 74 HIS A N 1
ATOM 561 C CA . HIS A 1 74 ? -2.894 -10.200 -2.588 1.00 84.12 74 HIS A CA 1
ATOM 562 C C . HIS A 1 74 ? -2.712 -9.334 -1.339 1.00 84.12 74 HIS A C 1
ATOM 564 O O . HIS A 1 74 ? -3.137 -8.179 -1.330 1.00 84.12 74 HIS A O 1
ATOM 570 N N . GLY A 1 75 ? -2.032 -9.851 -0.313 1.00 80.75 75 GLY A N 1
ATOM 571 C CA . GLY A 1 75 ? -1.656 -9.088 0.878 1.00 80.75 75 GLY A CA 1
ATOM 572 C C . GLY A 1 75 ? -0.797 -7.863 0.556 1.00 80.75 75 GLY A C 1
ATOM 573 O O . GLY A 1 75 ? -1.048 -6.785 1.097 1.00 80.75 75 GLY A O 1
ATOM 574 N N . ILE A 1 76 ? 0.141 -8.005 -0.385 1.00 82.69 76 ILE A N 1
ATOM 575 C CA . ILE A 1 76 ? 1.034 -6.933 -0.848 1.00 82.69 76 ILE A CA 1
ATOM 576 C C . ILE A 1 76 ? 0.265 -5.826 -1.583 1.00 82.69 76 ILE A C 1
ATOM 578 O O . ILE A 1 76 ? 0.480 -4.643 -1.329 1.00 82.69 76 ILE A O 1
ATOM 582 N N . CYS A 1 77 ? -0.665 -6.176 -2.468 1.00 86.75 77 CYS A N 1
ATOM 583 C CA . CYS A 1 77 ? -1.373 -5.213 -3.312 1.00 86.75 77 CYS A CA 1
ATOM 584 C C . CYS A 1 77 ? -2.613 -4.602 -2.644 1.00 86.75 77 CYS A C 1
ATOM 586 O O . CYS A 1 77 ? -3.035 -3.509 -3.023 1.00 86.75 77 CYS A O 1
ATOM 588 N N . ARG A 1 78 ? -3.174 -5.238 -1.606 1.00 85.25 78 ARG A N 1
ATOM 589 C CA . ARG A 1 78 ? -4.366 -4.752 -0.883 1.00 85.25 78 ARG A CA 1
ATOM 590 C C . ARG A 1 78 ? -4.284 -3.275 -0.446 1.00 85.25 78 ARG A C 1
ATOM 592 O O . ARG A 1 78 ? -5.275 -2.569 -0.649 1.00 85.25 78 ARG A O 1
ATOM 599 N N . PRO A 1 79 ? -3.158 -2.766 0.104 1.00 85.44 79 PRO A N 1
ATOM 600 C CA . PRO A 1 79 ? -3.005 -1.366 0.512 1.00 85.44 79 PRO A CA 1
ATOM 601 C C . PRO A 1 79 ? -3.296 -0.341 -0.585 1.00 85.44 79 PRO A C 1
ATOM 603 O O . PRO A 1 79 ? -3.832 0.721 -0.273 1.00 85.44 79 PRO A O 1
ATOM 606 N N . LEU A 1 80 ? -3.036 -0.659 -1.864 1.00 83.19 80 LEU A N 1
ATOM 607 C CA . LEU A 1 80 ? -3.377 0.235 -2.983 1.00 83.19 80 LEU A CA 1
ATOM 608 C C . LEU A 1 80 ? -4.867 0.569 -3.013 1.00 83.19 80 LEU A C 1
ATOM 610 O O . LEU A 1 80 ? -5.247 1.712 -3.276 1.00 83.19 80 LEU A O 1
ATOM 614 N N . SER A 1 81 ? -5.698 -0.427 -2.706 1.00 83.38 81 SER A N 1
ATOM 615 C CA . SER A 1 81 ? -7.147 -0.297 -2.747 1.00 83.38 81 SER A CA 1
ATOM 616 C C . SER A 1 81 ? -7.689 0.504 -1.567 1.00 83.38 81 SER A C 1
ATOM 618 O O . SER A 1 81 ? -8.489 1.411 -1.779 1.00 83.38 81 SER A O 1
ATOM 620 N N . PHE A 1 82 ? -7.309 0.172 -0.329 1.00 83.19 82 PHE A N 1
ATOM 621 C CA . PHE A 1 82 ? -7.952 0.769 0.850 1.00 83.19 82 PHE A CA 1
ATOM 622 C C . PHE A 1 82 ? -7.244 2.026 1.375 1.00 83.19 82 PHE A C 1
ATOM 624 O O . PHE A 1 82 ? -7.890 2.843 2.025 1.00 83.19 82 PHE A O 1
ATOM 631 N N . CYS A 1 83 ? -5.961 2.237 1.057 1.00 88.06 83 CYS A N 1
ATOM 632 C CA . CYS A 1 83 ? -5.251 3.475 1.403 1.00 88.06 83 CYS A CA 1
ATOM 633 C C . CYS A 1 83 ? -5.342 4.564 0.329 1.00 88.06 83 CYS A C 1
ATOM 635 O O . CYS A 1 83 ? -4.871 5.683 0.563 1.00 88.06 83 CYS A O 1
ATOM 637 N N . GLY A 1 84 ? -5.967 4.258 -0.815 1.00 82.50 84 GLY A N 1
ATOM 638 C CA . GLY A 1 84 ? -6.225 5.211 -1.894 1.00 82.50 84 GLY A CA 1
ATOM 639 C C . GLY A 1 84 ? -4.972 5.637 -2.656 1.00 82.50 84 GLY A C 1
ATOM 640 O O . GLY A 1 84 ? -4.903 6.766 -3.129 1.00 82.50 84 GLY A O 1
ATOM 641 N N . THR A 1 85 ? -3.963 4.769 -2.738 1.00 82.06 85 THR A N 1
ATOM 642 C CA . THR A 1 85 ? -2.735 5.017 -3.512 1.00 82.06 85 THR A CA 1
ATO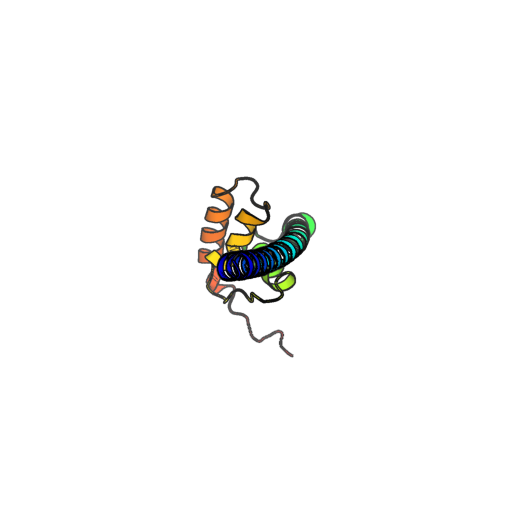M 643 C C . THR A 1 85 ? -2.835 4.518 -4.957 1.00 82.06 85 THR A C 1
ATOM 645 O O . THR A 1 85 ? -1.987 4.857 -5.779 1.00 82.06 85 THR A O 1
ATOM 648 N N . ALA A 1 86 ? -3.882 3.758 -5.294 1.00 80.12 86 ALA A N 1
ATOM 649 C CA . ALA A 1 86 ? -4.236 3.432 -6.670 1.00 80.12 86 ALA A CA 1
ATOM 650 C C . ALA A 1 86 ? -4.820 4.661 -7.387 1.00 80.12 86 ALA A C 1
ATOM 652 O O . ALA A 1 86 ? -5.929 5.097 -7.079 1.00 80.12 86 ALA A O 1
ATOM 653 N N . ALA A 1 87 ? -4.108 5.183 -8.384 1.00 78.88 87 ALA A N 1
ATOM 654 C CA . ALA A 1 87 ? -4.594 6.265 -9.237 1.00 78.88 87 ALA A CA 1
ATOM 655 C C . ALA A 1 87 ? -5.760 5.809 -10.135 1.00 78.88 87 ALA A C 1
ATOM 657 O O . ALA A 1 87 ? -6.674 6.584 -10.406 1.00 78.88 87 ALA A O 1
ATOM 658 N N . ASN A 1 88 ? -5.751 4.541 -10.558 1.00 80.31 88 ASN A N 1
ATOM 659 C CA . ASN A 1 88 ? -6.746 3.937 -11.450 1.00 80.31 88 ASN A CA 1
ATOM 660 C C . ASN A 1 88 ? -7.607 2.868 -10.753 1.00 80.31 88 ASN A C 1
ATOM 662 O O . ASN A 1 88 ? -8.226 2.030 -11.412 1.00 80.31 88 ASN A O 1
ATOM 666 N N . GLY A 1 89 ? -7.640 2.865 -9.417 1.00 79.19 89 GLY A N 1
ATOM 667 C CA . GLY A 1 89 ? -8.425 1.910 -8.634 1.00 79.19 89 GLY A CA 1
ATOM 668 C C . GLY A 1 89 ? -8.031 0.453 -8.905 1.00 79.19 89 GLY A C 1
ATOM 669 O O . GLY A 1 89 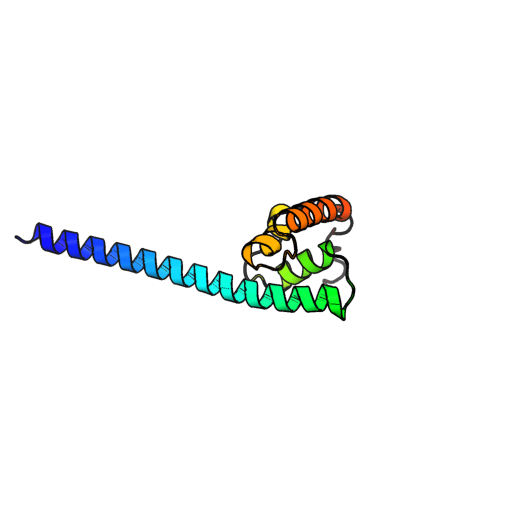? -6.856 0.098 -8.826 1.00 79.19 89 GLY A O 1
ATOM 670 N N . ALA A 1 90 ? -9.017 -0.389 -9.232 1.00 80.31 90 ALA A N 1
ATOM 671 C CA . ALA A 1 90 ? -8.827 -1.828 -9.443 1.00 80.31 90 ALA A CA 1
ATOM 672 C C . ALA A 1 90 ? -7.737 -2.154 -10.480 1.00 80.31 90 ALA A C 1
ATOM 674 O O . ALA A 1 90 ? -6.961 -3.074 -10.262 1.00 80.31 90 ALA A O 1
ATOM 675 N N . ALA A 1 91 ? -7.591 -1.344 -11.535 1.00 82.44 91 ALA A N 1
ATOM 676 C CA . ALA A 1 91 ? -6.576 -1.572 -12.563 1.00 82.44 91 ALA A CA 1
ATOM 677 C C . ALA A 1 91 ? -5.132 -1.465 -12.032 1.00 82.44 91 ALA A C 1
ATOM 679 O O . ALA A 1 91 ? -4.255 -2.194 -12.486 1.00 82.44 91 ALA A O 1
ATOM 680 N N . ASP A 1 92 ? -4.864 -0.586 -11.057 1.00 83.81 92 ASP A N 1
ATOM 681 C CA . ASP A 1 92 ? -3.537 -0.513 -10.429 1.00 83.81 92 ASP A CA 1
ATOM 682 C C . ASP A 1 92 ? -3.305 -1.677 -9.457 1.00 83.81 92 ASP A C 1
ATOM 684 O O . ASP A 1 92 ? -2.165 -2.106 -9.285 1.00 83.81 92 ASP A O 1
ATOM 688 N N . VAL A 1 93 ? -4.371 -2.197 -8.837 1.00 84.31 93 VAL A N 1
ATOM 689 C CA . VAL A 1 93 ? -4.301 -3.404 -8.002 1.00 84.31 93 VAL A CA 1
ATOM 690 C C . VAL A 1 93 ? -4.000 -4.620 -8.876 1.00 84.31 93 VAL A C 1
ATOM 692 O O . VAL A 1 93 ? -3.085 -5.367 -8.553 1.00 84.31 93 VAL A O 1
ATOM 695 N N . ASP A 1 94 ? -4.680 -4.778 -10.012 1.00 87.94 94 ASP A N 1
ATOM 696 C CA . ASP A 1 94 ? -4.418 -5.861 -10.968 1.00 87.94 94 ASP A CA 1
ATOM 697 C C . ASP A 1 94 ? -3.001 -5.770 -11.546 1.00 87.94 94 ASP A C 1
ATOM 699 O O . ASP A 1 94 ? -2.269 -6.760 -11.558 1.00 87.94 94 ASP A O 1
ATOM 703 N N . ALA A 1 95 ? -2.563 -4.566 -11.931 1.00 85.94 95 ALA A N 1
ATOM 704 C CA . ALA A 1 95 ? -1.191 -4.338 -12.379 1.00 85.94 95 ALA A CA 1
ATOM 705 C C . ALA A 1 95 ? -0.168 -4.675 -11.283 1.00 85.94 95 ALA A C 1
ATOM 707 O O . ALA A 1 95 ? 0.879 -5.245 -11.573 1.00 85.94 95 ALA A O 1
ATOM 708 N N . CYS A 1 96 ? -0.467 -4.358 -10.020 1.00 86.38 96 CYS A N 1
ATOM 709 C CA . CYS A 1 96 ? 0.366 -4.754 -8.888 1.00 86.38 96 CYS A CA 1
ATOM 710 C C . CYS A 1 96 ? 0.429 -6.278 -8.731 1.00 86.38 96 CYS A C 1
ATOM 712 O O . CYS A 1 96 ? 1.504 -6.814 -8.476 1.00 86.38 96 CYS A O 1
ATOM 714 N N . MET A 1 97 ? -0.693 -6.980 -8.897 1.00 86.19 97 MET A N 1
ATOM 715 C CA . MET A 1 97 ? -0.754 -8.438 -8.769 1.00 86.19 97 MET A CA 1
ATOM 716 C C . MET A 1 97 ? 0.059 -9.131 -9.861 1.00 86.19 97 MET A C 1
ATOM 718 O O . MET A 1 97 ? 0.805 -10.066 -9.567 1.00 86.19 97 MET A O 1
ATOM 722 N N . GLU A 1 98 ? -0.043 -8.652 -11.102 1.00 87.75 98 GLU A N 1
ATOM 723 C CA . GLU A 1 98 ? 0.756 -9.140 -12.228 1.00 87.75 98 GLU A CA 1
ATOM 724 C C . GLU A 1 98 ? 2.254 -8.897 -11.990 1.00 87.75 98 GLU A C 1
ATOM 726 O O . GLU A 1 98 ? 3.060 -9.825 -12.068 1.00 87.75 98 GLU A O 1
ATOM 731 N N . ASP A 1 99 ? 2.622 -7.667 -11.622 1.00 84.25 99 ASP A N 1
ATOM 732 C CA . ASP A 1 99 ? 4.007 -7.260 -11.371 1.00 84.25 99 ASP A CA 1
ATOM 733 C C . ASP A 1 99 ? 4.610 -8.036 -10.187 1.00 84.25 99 ASP A C 1
ATOM 735 O O . ASP A 1 99 ? 5.717 -8.565 -10.274 1.00 84.25 99 ASP A O 1
ATOM 739 N N . CYS A 1 100 ? 3.853 -8.208 -9.103 1.00 82.81 100 CYS A N 1
ATOM 740 C CA . CYS A 1 100 ? 4.251 -9.035 -7.971 1.00 82.81 100 CYS A CA 1
ATOM 741 C C . CYS A 1 100 ? 4.461 -10.498 -8.387 1.00 82.81 100 CYS A C 1
ATOM 743 O O . CYS A 1 100 ? 5.514 -11.064 -8.094 1.00 82.81 100 CYS A O 1
ATOM 745 N N . THR A 1 101 ? 3.517 -11.092 -9.127 1.00 84.69 101 THR A N 1
ATOM 746 C CA . THR A 1 101 ? 3.599 -12.490 -9.591 1.00 84.69 101 THR A CA 1
ATOM 747 C C . THR A 1 101 ? 4.840 -12.730 -10.449 1.00 84.69 101 THR A C 1
ATOM 749 O O . THR A 1 101 ? 5.536 -13.729 -10.270 1.00 84.69 101 THR A O 1
ATOM 752 N N . ASN A 1 102 ? 5.162 -11.786 -11.334 1.00 84.44 102 ASN A N 1
ATOM 753 C CA . ASN A 1 102 ? 6.326 -11.872 -12.213 1.00 84.44 102 ASN A CA 1
ATOM 754 C C . ASN A 1 102 ? 7.661 -11.680 -11.473 1.00 84.44 102 ASN A C 1
ATOM 756 O O . ASN A 1 102 ? 8.680 -12.217 -11.907 1.00 84.44 102 ASN A O 1
ATOM 760 N N . ASN A 1 103 ? 7.668 -10.951 -10.352 1.00 75.88 103 ASN A N 1
ATOM 761 C CA . ASN A 1 103 ? 8.881 -10.613 -9.598 1.00 75.88 103 ASN A CA 1
ATOM 762 C C . ASN A 1 103 ? 9.036 -11.385 -8.272 1.00 75.88 103 ASN A C 1
ATOM 764 O O . ASN A 1 103 ? 10.025 -11.198 -7.566 1.00 75.88 103 ASN A O 1
ATOM 768 N N . LEU A 1 104 ? 8.120 -12.302 -7.949 1.00 69.44 104 LEU A N 1
ATOM 769 C CA . LEU A 1 104 ? 8.116 -13.104 -6.716 1.00 69.44 104 LEU A CA 1
ATOM 770 C C . LEU A 1 104 ? 9.461 -13.806 -6.439 1.00 69.44 104 LEU A C 1
ATOM 772 O O . LEU A 1 104 ? 9.920 -13.858 -5.301 1.00 69.44 104 LEU A O 1
ATOM 776 N N . GLY A 1 105 ? 10.116 -14.318 -7.488 1.00 60.09 105 GLY A N 1
ATOM 777 C CA . GLY A 1 105 ? 11.417 -14.994 -7.396 1.00 60.09 105 GLY A CA 1
ATOM 778 C C . GLY A 1 105 ? 12.615 -14.059 -7.184 1.00 60.09 105 GLY A C 1
ATOM 779 O O . GLY A 1 105 ? 13.662 -14.511 -6.726 1.00 60.09 105 GLY A O 1
ATOM 780 N N . ALA A 1 106 ? 12.471 -12.759 -7.467 1.00 61.78 106 ALA A N 1
ATOM 781 C CA . ALA A 1 106 ? 13.466 -11.744 -7.114 1.00 61.78 106 ALA A CA 1
ATOM 782 C C . ALA A 1 106 ? 13.424 -11.398 -5.614 1.00 61.78 106 ALA A C 1
ATOM 784 O O . ALA A 1 106 ? 14.368 -10.811 -5.089 1.00 61.78 106 ALA A O 1
ATOM 785 N N . TYR A 1 107 ? 12.350 -11.796 -4.925 1.00 55.06 107 TYR A N 1
ATOM 786 C CA . TYR A 1 107 ? 12.125 -11.591 -3.499 1.00 55.06 107 TYR A CA 1
ATOM 787 C C . TYR A 1 107 ? 12.391 -12.862 -2.678 1.00 55.06 107 TYR A C 1
ATOM 789 O O . TYR A 1 107 ? 11.719 -13.123 -1.687 1.00 55.06 107 TYR A O 1
ATOM 797 N N . ALA A 1 108 ? 13.402 -13.669 -3.018 1.00 45.62 108 ALA A N 1
ATOM 798 C CA . ALA A 1 108 ? 14.001 -14.459 -1.946 1.00 45.62 108 ALA A CA 1
ATOM 799 C C . ALA A 1 108 ? 14.524 -13.434 -0.924 1.00 45.62 108 ALA A C 1
ATOM 801 O O . ALA A 1 108 ? 15.395 -12.645 -1.310 1.00 45.62 108 ALA A O 1
ATOM 802 N N . PRO A 1 109 ? 14.022 -13.378 0.330 1.00 44.84 109 PRO A N 1
ATOM 803 C CA . PRO A 1 109 ? 14.729 -12.657 1.368 1.00 44.84 109 PRO A CA 1
ATOM 804 C C . PRO A 1 109 ? 16.067 -13.373 1.465 1.00 44.84 109 PRO A C 1
ATOM 806 O O . PRO A 1 109 ? 16.188 -14.438 2.070 1.00 44.84 109 PRO A O 1
ATOM 809 N N . THR A 1 110 ? 17.074 -12.863 0.761 1.00 38.72 110 THR A N 1
ATOM 810 C CA . THR A 1 110 ? 18.418 -13.336 0.986 1.00 38.72 110 THR A CA 1
ATOM 811 C C . THR A 1 110 ? 18.661 -12.966 2.432 1.00 38.72 110 THR A C 1
ATOM 813 O O . THR A 1 110 ? 18.640 -11.799 2.820 1.00 38.72 110 THR A O 1
ATOM 816 N N . THR A 1 111 ? 18.883 -13.980 3.253 1.00 41.81 111 THR A N 1
ATOM 8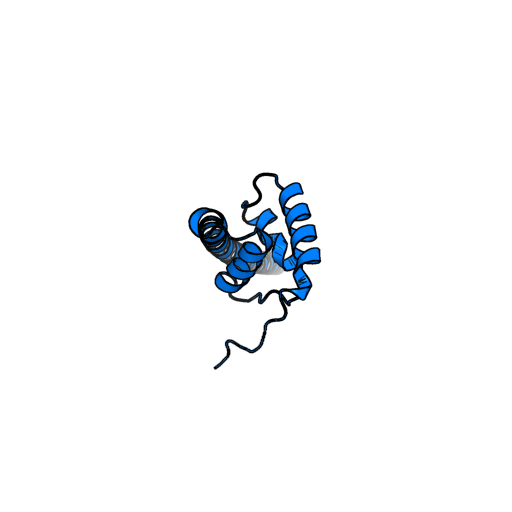17 C CA . THR A 1 111 ? 19.404 -13.896 4.618 1.00 41.81 111 THR A CA 1
ATOM 818 C C . THR A 1 111 ? 20.791 -13.221 4.665 1.00 41.81 111 THR A C 1
ATOM 820 O O . THR A 1 111 ? 21.568 -13.453 5.580 1.00 41.81 111 THR A O 1
ATOM 823 N N . ALA A 1 112 ? 21.134 -12.408 3.662 1.00 38.78 112 ALA A N 1
ATOM 824 C CA . ALA A 1 112 ? 22.401 -11.745 3.429 1.00 38.78 112 ALA A CA 1
ATOM 825 C C . ALA A 1 112 ? 22.481 -10.346 4.067 1.00 38.78 112 ALA A C 1
ATOM 827 O O . ALA A 1 112 ? 23.548 -9.751 4.027 1.00 38.78 112 ALA A O 1
ATOM 828 N N . ASN A 1 113 ? 21.403 -9.835 4.678 1.00 37.09 113 ASN A N 1
ATOM 829 C CA . ASN A 1 113 ? 21.417 -8.585 5.460 1.00 37.09 113 ASN A CA 1
ATOM 830 C C . ASN A 1 113 ? 21.098 -8.799 6.956 1.00 37.09 113 ASN A C 1
ATOM 832 O O . ASN A 1 113 ? 20.564 -7.914 7.613 1.00 37.09 113 ASN A O 1
ATOM 836 N N . LEU A 1 114 ? 21.420 -9.979 7.500 1.00 32.91 114 LEU A N 1
ATOM 837 C CA . LEU A 1 114 ? 21.334 -10.284 8.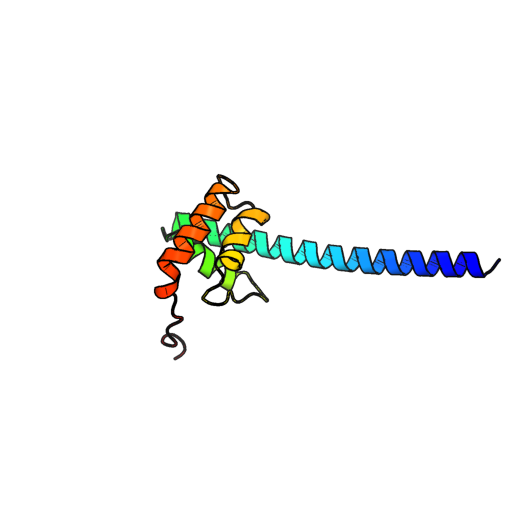939 1.00 32.91 114 LEU A CA 1
ATOM 838 C C . LEU A 1 114 ? 22.710 -10.410 9.625 1.00 32.91 114 LEU A C 1
ATOM 840 O O . LEU A 1 114 ? 22.808 -11.057 10.664 1.00 32.91 114 LEU A O 1
ATOM 844 N N . ASN A 1 115 ? 23.760 -9.792 9.074 1.00 33.78 115 ASN A N 1
ATOM 845 C CA . ASN A 1 115 ? 25.063 -9.678 9.743 1.00 33.78 115 ASN A CA 1
ATOM 846 C C . ASN A 1 115 ? 25.459 -8.219 9.936 1.00 33.78 115 ASN A C 1
ATOM 848 O O . ASN A 1 115 ? 25.471 -7.492 8.918 1.00 33.78 115 ASN A O 1
#

Secondary structure (DSSP, 8-state):
--HHHHHHHHHHHHHHHHHHHHHHHHHHHHHHHHHHHHHHHIIIIIS---HHHHHHHHHHHH-SS----TT-HHHHHHHHHHTT--TTTHHHHHHHHHHHHHHGGGG---GGG--

Foldseek 3Di:
DVVVVVVVVVVVVVVVVVVVVVVVVVVLLQQLLVQLLVQLCCCCPVVVDDNLVSLQVSCVVRDPPDNPDLPCLVSSLVSCASSVVVPPHVVVSVVSSVVSVVCSVVPPVPPVPVD